Protein AF-A0AAW4IFS9-F1 (afdb_monomer_lite)

pLDDT: mean 84.71, std 15.22, range [35.88, 95.94]

Radius of gyration: 19.87 Å; chains: 1; bounding box: 56×38×49 Å

Sequence (156 aa):
MLKGLALTPPVIGRIAIGRVVEKNGRRLPEKDDEFTLTSQVQNKEGWVPHPVDAQLRKEPGAKLRSIPVRLLFDDPDLSLRANYTMFDRATGRPLCVGDGESCKRVTLSGMQSLPCPSPAVCPLAQDGNCKPYGRLHVRVEADGSTEAGTAGDELG

Secondary structure (DSSP, 8-state):
--TT----PPP-EEEESSEEEEETTEEEEE--SS-EEEEEEEETTEEEEPHHHHHH-SSTT-------EEES-SSHHHHEEEEEEEE-TTT--EEEEE-SSEEEEEETTEEEEEE---TTT-GGGGGG-EEEEEEE-EEEP-TT------S-----

Foldseek 3Di:
DPVPDQPQPDDFWDKDAWDWDQDPNDTDTDGHPAIFIFGPDADPVGTHGDPLRCLQAPDVPHGHDDWDWDAPDPDVCNFKPKWFFAADPVPRHTQWTHHCAWIFGQDPVGTDIDGRPDLVPDPSCPPNRTDIDMDGDIDTDGVVPPPDPDDDPDDD

Structure (mmCIF, N/CA/C/O backbone):
data_AF-A0AAW4IFS9-F1
#
_entry.id   AF-A0AAW4IFS9-F1
#
loop_
_atom_site.group_PDB
_atom_site.id
_atom_site.type_symbol
_atom_site.label_atom_id
_atom_site.label_alt_id
_atom_site.label_comp_id
_atom_site.label_asym_id
_atom_site.label_entity_id
_atom_site.label_seq_id
_atom_site.pdbx_PDB_ins_code
_atom_site.Cartn_x
_atom_site.Cartn_y
_atom_site.Cartn_z
_atom_site.occupancy
_atom_site.B_iso_or_equiv
_atom_site.auth_seq_id
_atom_site.auth_comp_id
_atom_site.auth_asym_id
_atom_site.auth_atom_id
_atom_site.pdbx_PDB_model_num
ATOM 1 N N . MET A 1 1 ? 11.983 -14.005 19.017 1.00 52.69 1 MET A N 1
ATOM 2 C CA . MET A 1 1 ? 11.928 -12.538 18.809 1.00 52.69 1 MET A CA 1
ATOM 3 C C . MET A 1 1 ? 11.460 -11.865 20.089 1.00 52.69 1 MET A C 1
ATOM 5 O O . MET A 1 1 ? 10.617 -12.433 20.774 1.00 52.69 1 MET A O 1
ATOM 9 N N . LEU A 1 2 ? 11.997 -10.688 20.428 1.00 53.44 2 LEU A N 1
ATOM 10 C CA . LEU A 1 2 ? 11.479 -9.897 21.549 1.00 53.44 2 LEU A CA 1
ATOM 11 C C . LEU A 1 2 ? 10.022 -9.513 21.268 1.00 53.44 2 LEU A C 1
ATOM 13 O O . LEU A 1 2 ? 9.699 -9.056 20.170 1.00 53.44 2 LEU A O 1
ATOM 17 N N . LYS A 1 3 ? 9.143 -9.703 22.254 1.00 49.78 3 LYS A N 1
ATOM 18 C CA . LYS A 1 3 ? 7.723 -9.360 22.133 1.00 49.78 3 LYS A CA 1
ATOM 19 C C . LYS A 1 3 ? 7.596 -7.865 21.828 1.00 49.78 3 LYS A C 1
ATOM 21 O O . LYS A 1 3 ? 7.987 -7.034 22.641 1.00 49.78 3 LYS A O 1
ATOM 26 N N . GLY A 1 4 ? 7.066 -7.539 20.651 1.00 58.72 4 GLY A N 1
ATOM 27 C CA . GLY A 1 4 ? 6.877 -6.157 20.200 1.00 58.72 4 GLY A CA 1
ATOM 28 C C . GLY A 1 4 ? 8.031 -5.548 19.394 1.00 58.72 4 GLY A C 1
ATOM 29 O O . GLY A 1 4 ? 7.909 -4.394 18.988 1.00 58.72 4 GLY A O 1
ATOM 30 N N . LEU A 1 5 ? 9.119 -6.279 19.109 1.00 63.56 5 LEU A N 1
ATOM 31 C CA . LEU A 1 5 ? 10.163 -5.787 18.204 1.00 63.56 5 LEU A CA 1
ATOM 32 C C . LEU A 1 5 ? 9.787 -6.073 16.743 1.00 63.56 5 LEU A C 1
ATOM 34 O O . LEU A 1 5 ? 9.911 -7.198 16.263 1.00 63.56 5 LEU A O 1
ATOM 38 N N . ALA A 1 6 ? 9.356 -5.036 16.027 1.00 61.72 6 ALA A N 1
ATOM 39 C CA . ALA A 1 6 ? 9.064 -5.104 14.601 1.00 61.72 6 ALA A CA 1
ATOM 40 C C . ALA A 1 6 ? 10.302 -4.710 13.775 1.00 61.72 6 ALA A C 1
ATOM 42 O O . ALA A 1 6 ? 10.545 -3.525 13.541 1.00 61.72 6 ALA A O 1
ATOM 43 N N . LEU A 1 7 ? 11.062 -5.697 13.289 1.00 69.81 7 LEU A N 1
ATOM 44 C CA . LEU A 1 7 ? 12.093 -5.477 12.267 1.00 69.81 7 LEU A CA 1
ATOM 45 C C . LEU A 1 7 ? 11.395 -5.048 10.975 1.00 69.81 7 LEU A C 1
ATOM 47 O O . LEU A 1 7 ? 10.749 -5.847 10.303 1.00 69.81 7 LEU A O 1
ATOM 51 N N . THR A 1 8 ? 11.440 -3.752 10.676 1.00 69.44 8 THR A N 1
ATOM 52 C CA . THR A 1 8 ? 10.894 -3.218 9.428 1.00 69.44 8 THR A CA 1
ATOM 53 C C . THR A 1 8 ? 12.079 -2.918 8.518 1.00 69.44 8 THR A C 1
ATOM 55 O O . THR A 1 8 ? 12.864 -2.029 8.852 1.00 69.44 8 THR A O 1
ATOM 58 N N . PRO A 1 9 ? 12.261 -3.674 7.424 1.00 78.81 9 PRO A N 1
ATOM 59 C CA . PRO A 1 9 ? 13.370 -3.450 6.509 1.00 78.81 9 PRO A CA 1
ATOM 60 C C . PRO A 1 9 ? 13.272 -2.036 5.917 1.00 78.81 9 PRO A C 1
ATOM 62 O O . PRO A 1 9 ? 12.158 -1.535 5.718 1.00 78.81 9 PRO A O 1
ATOM 65 N N . PRO A 1 10 ? 14.408 -1.374 5.637 1.00 85.44 10 PRO A N 1
ATOM 66 C CA . PRO A 1 10 ? 14.388 -0.069 5.000 1.00 85.44 10 PRO A CA 1
ATOM 67 C C . PRO A 1 10 ? 13.731 -0.192 3.623 1.00 85.44 10 PRO A C 1
ATOM 69 O O . PRO A 1 10 ? 14.177 -0.939 2.754 1.00 85.44 10 PRO A O 1
ATOM 72 N N . VAL A 1 11 ? 12.641 0.544 3.431 1.00 89.81 11 VAL A N 1
ATOM 73 C CA . VAL A 1 11 ? 11.969 0.643 2.136 1.00 89.81 11 VAL A CA 1
ATOM 74 C C . VAL A 1 11 ? 12.789 1.590 1.269 1.00 89.81 11 VAL A C 1
ATOM 76 O O . VAL A 1 11 ? 13.127 2.672 1.727 1.00 89.81 11 VAL A O 1
ATOM 79 N N . ILE A 1 12 ? 13.122 1.201 0.037 1.00 91.31 12 ILE A N 1
ATOM 80 C CA . ILE A 1 12 ? 13.878 2.044 -0.920 1.00 91.31 12 ILE A CA 1
ATOM 81 C C . ILE A 1 12 ? 13.023 2.511 -2.104 1.00 91.31 12 ILE A C 1
ATOM 83 O O . ILE A 1 12 ? 13.380 3.438 -2.829 1.00 91.31 12 ILE A O 1
ATOM 87 N N . GLY A 1 13 ? 11.844 1.914 -2.264 1.00 94.31 13 GLY A N 1
ATOM 88 C CA . GLY A 1 13 ? 10.918 2.222 -3.337 1.00 94.31 13 GLY A CA 1
ATOM 89 C C . GLY A 1 13 ? 9.543 1.612 -3.102 1.00 94.31 13 GLY A C 1
ATOM 90 O O . GLY A 1 13 ? 9.281 0.994 -2.071 1.00 94.31 13 GLY A O 1
ATOM 91 N N . ARG A 1 14 ? 8.638 1.822 -4.053 1.00 94.88 14 ARG A N 1
ATOM 92 C CA . ARG A 1 14 ? 7.247 1.372 -3.998 1.00 94.88 14 ARG A CA 1
ATOM 93 C C . ARG A 1 14 ? 6.839 0.823 -5.353 1.00 94.88 14 ARG A C 1
ATOM 95 O O . ARG A 1 14 ? 7.128 1.442 -6.375 1.00 94.88 14 ARG A O 1
ATOM 102 N N . ILE A 1 15 ? 6.121 -0.293 -5.333 1.00 95.62 15 ILE A N 1
ATOM 103 C CA . ILE A 1 15 ? 5.428 -0.840 -6.499 1.00 95.62 15 ILE A CA 1
ATOM 104 C C . ILE A 1 15 ? 4.044 -0.192 -6.546 1.00 95.62 15 ILE A C 1
ATOM 106 O O . ILE A 1 15 ? 3.290 -0.263 -5.575 1.00 95.62 15 ILE A O 1
ATOM 110 N N . ALA A 1 16 ? 3.723 0.460 -7.656 1.00 94.00 16 ALA A N 1
ATOM 111 C CA . ALA A 1 16 ? 2.434 1.092 -7.892 1.00 94.00 16 ALA A CA 1
ATOM 112 C C . ALA A 1 16 ? 1.726 0.449 -9.088 1.00 94.00 16 ALA A C 1
ATOM 114 O O . ALA A 1 16 ? 2.370 -0.026 -10.019 1.00 94.00 16 ALA A O 1
ATOM 115 N N . ILE A 1 17 ? 0.396 0.466 -9.046 1.00 93.38 17 ILE A N 1
ATOM 116 C CA . ILE A 1 17 ? -0.488 0.199 -10.180 1.00 93.38 17 ILE A CA 1
ATOM 117 C C . ILE A 1 17 ? -1.601 1.245 -10.124 1.00 93.38 17 ILE A C 1
ATOM 119 O O . ILE A 1 17 ? -2.465 1.217 -9.244 1.00 93.38 17 ILE A O 1
ATOM 123 N N . GLY A 1 18 ? -1.521 2.235 -11.005 1.00 91.56 18 GLY A N 1
ATOM 124 C CA . GLY A 1 18 ? -2.315 3.453 -10.917 1.00 91.56 18 GLY A CA 1
ATOM 125 C C . GLY A 1 18 ? -1.556 4.639 -10.329 1.00 91.56 18 GLY A C 1
ATOM 126 O O . GLY A 1 18 ? -0.525 4.518 -9.659 1.00 91.56 18 GLY A O 1
ATOM 127 N N . ARG A 1 19 ? -2.135 5.816 -10.546 1.00 89.12 19 ARG A N 1
ATOM 128 C CA . ARG A 1 19 ? -1.574 7.115 -10.170 1.00 89.12 19 ARG A CA 1
ATOM 129 C C . ARG A 1 19 ? -2.666 8.062 -9.694 1.00 89.12 19 ARG A C 1
ATOM 131 O O . ARG A 1 19 ? -3.855 7.787 -9.812 1.00 89.12 19 ARG A O 1
ATOM 138 N N . VAL A 1 20 ? -2.267 9.199 -9.135 1.00 87.00 20 VAL A N 1
ATOM 139 C CA . VAL A 1 20 ? -3.204 10.266 -8.761 1.00 87.00 20 VAL A CA 1
ATOM 140 C C . VAL A 1 20 ? -3.123 11.362 -9.810 1.00 87.00 20 VAL A C 1
ATOM 142 O O . VAL A 1 20 ? -2.046 11.905 -10.036 1.00 87.00 20 VAL A O 1
ATOM 145 N N . VAL A 1 21 ? -4.259 11.700 -10.411 1.00 88.69 21 VAL A N 1
ATOM 146 C CA . VAL A 1 21 ? -4.387 12.781 -11.393 1.00 88.69 21 VAL A CA 1
ATOM 147 C C . VAL A 1 21 ? -5.243 13.903 -10.830 1.00 88.69 21 VAL A C 1
ATOM 149 O O . VAL A 1 21 ? -6.167 13.661 -10.054 1.00 88.69 21 VAL A O 1
ATOM 152 N N . GLU A 1 22 ? -4.951 15.137 -11.217 1.00 88.31 22 GLU A N 1
ATOM 153 C CA . GLU A 1 22 ? -5.802 16.274 -10.889 1.00 88.31 22 GLU A CA 1
ATOM 154 C C . GLU A 1 22 ? -6.771 16.534 -12.045 1.00 88.31 22 GLU A C 1
ATOM 156 O O . GLU A 1 22 ? -6.359 16.801 -13.171 1.00 88.31 22 GLU A O 1
ATOM 161 N N . LYS A 1 23 ? -8.073 16.413 -11.779 1.00 88.25 23 LYS A N 1
ATOM 162 C CA . LYS A 1 23 ? -9.147 16.724 -12.730 1.00 88.25 23 LYS A CA 1
ATOM 163 C C . LYS A 1 23 ? -10.114 17.682 -12.043 1.00 88.25 23 LYS A C 1
ATOM 165 O O . LYS A 1 23 ? -10.625 17.373 -10.968 1.00 88.25 23 LYS A O 1
ATOM 170 N N . ASN A 1 24 ? -10.361 18.844 -12.648 1.00 87.38 24 ASN A N 1
ATOM 171 C CA . ASN A 1 24 ? -11.258 19.882 -12.117 1.00 87.38 24 ASN A CA 1
ATOM 172 C C . ASN A 1 24 ? -10.916 20.318 -10.674 1.00 87.38 24 ASN A C 1
ATOM 174 O O . ASN A 1 24 ? -11.803 20.416 -9.827 1.00 87.38 24 ASN A O 1
ATOM 178 N N . GLY A 1 25 ? -9.625 20.501 -10.365 1.00 86.88 25 GLY A N 1
ATOM 179 C CA . GLY A 1 25 ? -9.158 20.890 -9.024 1.00 86.88 25 GLY A CA 1
ATOM 180 C C . GLY A 1 25 ? -9.322 19.808 -7.947 1.00 86.88 25 GLY A C 1
ATOM 181 O O . GLY A 1 25 ? -9.206 20.092 -6.757 1.00 86.88 25 GLY A O 1
ATOM 182 N N . ARG A 1 26 ? -9.634 18.561 -8.334 1.00 84.62 26 ARG A N 1
ATOM 183 C CA . ARG A 1 26 ? -9.736 17.409 -7.427 1.00 84.62 26 ARG A CA 1
ATOM 184 C C . ARG A 1 26 ? -8.701 16.353 -7.787 1.00 84.62 26 ARG A C 1
ATOM 186 O O . ARG A 1 26 ? -8.556 15.983 -8.950 1.00 84.62 26 ARG A O 1
ATOM 193 N N . ARG A 1 27 ? -8.026 15.819 -6.768 1.00 82.81 27 ARG A N 1
ATOM 194 C CA . ARG A 1 27 ? -7.097 14.689 -6.898 1.00 82.81 27 ARG A CA 1
ATOM 195 C C . ARG A 1 27 ? -7.882 13.383 -6.913 1.00 82.81 27 ARG A C 1
ATOM 197 O O . ARG A 1 27 ? -8.501 13.024 -5.914 1.00 82.81 27 ARG A O 1
ATOM 204 N N . LEU A 1 28 ? -7.861 12.684 -8.040 1.00 87.50 28 LEU A N 1
ATOM 205 C CA . LEU A 1 28 ? -8.590 11.440 -8.255 1.00 87.50 28 LEU A CA 1
ATOM 206 C C . LEU A 1 28 ? -7.615 10.296 -8.554 1.00 87.50 28 LEU A C 1
ATOM 208 O O . LEU A 1 28 ? -6.629 10.509 -9.264 1.00 87.50 28 LEU A O 1
ATOM 212 N N . PRO A 1 29 ? -7.866 9.084 -8.032 1.00 89.2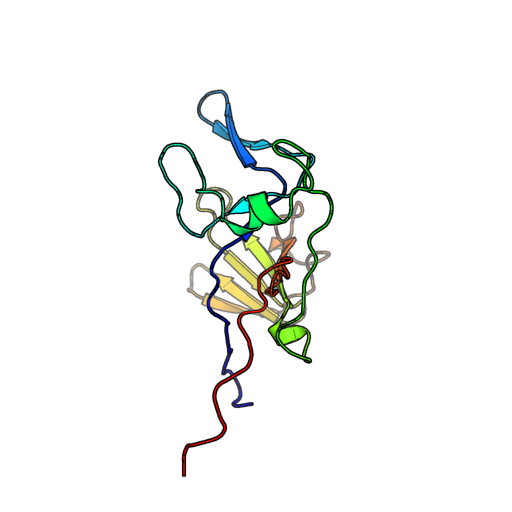5 29 PRO A N 1
ATOM 213 C CA . PRO A 1 29 ? -7.114 7.910 -8.441 1.00 89.25 29 PRO A CA 1
ATOM 214 C C . PRO A 1 29 ? -7.474 7.542 -9.885 1.00 89.25 29 PRO A C 1
ATOM 216 O O . PRO A 1 29 ? -8.648 7.460 -10.247 1.00 89.25 29 PRO A O 1
ATOM 219 N N . GLU A 1 30 ? -6.457 7.296 -10.698 1.00 92.44 30 GLU A N 1
ATOM 220 C CA . GLU A 1 30 ? -6.562 6.774 -12.055 1.00 92.44 30 GLU A CA 1
ATOM 221 C C . GLU A 1 30 ? -5.920 5.388 -12.090 1.00 92.44 30 GLU A C 1
ATOM 223 O O . GLU A 1 30 ? -4.860 5.165 -11.502 1.00 92.44 30 GLU A O 1
ATOM 228 N N . LYS A 1 31 ? -6.611 4.437 -12.722 1.00 91.69 31 LYS A N 1
ATOM 229 C CA . LYS A 1 31 ? -6.109 3.073 -12.875 1.00 91.69 31 LYS A CA 1
ATOM 230 C C . LYS A 1 31 ? -5.127 3.054 -14.036 1.00 91.69 31 LYS A C 1
ATOM 232 O O . LYS A 1 31 ? -5.504 3.447 -15.136 1.00 91.69 31 LYS A O 1
ATOM 237 N N . ASP A 1 32 ? -3.941 2.521 -13.788 1.00 92.69 32 ASP A N 1
ATOM 238 C CA . ASP A 1 32 ? -2.989 2.196 -14.841 1.00 92.69 32 ASP A CA 1
ATOM 239 C C . ASP A 1 32 ? -3.060 0.694 -15.108 1.00 92.69 32 ASP A C 1
ATOM 241 O O . ASP A 1 32 ? -3.405 -0.099 -14.226 1.00 92.69 32 ASP A O 1
ATOM 245 N N . ASP A 1 33 ? -2.751 0.297 -16.336 1.00 93.94 33 ASP A N 1
ATOM 246 C CA . ASP A 1 33 ? -2.712 -1.104 -16.732 1.00 93.94 33 ASP A CA 1
ATOM 247 C C . ASP A 1 33 ? -1.286 -1.666 -16.707 1.00 93.94 33 ASP A C 1
ATOM 249 O O . ASP A 1 33 ? -0.991 -2.613 -17.419 1.00 93.94 33 ASP A O 1
ATOM 253 N N . GLU A 1 34 ? -0.387 -1.115 -15.903 1.00 95.06 34 GLU A N 1
ATOM 254 C CA . GLU A 1 34 ? 0.971 -1.624 -15.724 1.00 95.06 34 GLU A CA 1
ATOM 255 C C . GLU A 1 34 ? 1.470 -1.373 -14.304 1.00 95.06 34 GLU A C 1
ATOM 257 O O . GLU A 1 34 ? 0.912 -0.554 -13.568 1.00 95.06 34 GLU A O 1
ATOM 262 N N . PHE A 1 35 ? 2.529 -2.084 -13.925 1.00 95.94 35 PHE A N 1
ATOM 263 C CA . PHE A 1 35 ? 3.267 -1.760 -12.719 1.00 95.94 35 PHE A CA 1
ATOM 264 C C . PHE A 1 35 ? 4.291 -0.657 -12.977 1.00 95.94 35 PHE A C 1
ATOM 266 O O . PHE A 1 35 ? 4.895 -0.589 -14.045 1.00 95.94 35 PHE A O 1
ATOM 273 N N . THR A 1 36 ? 4.543 0.139 -11.943 1.00 95.38 36 THR A N 1
ATOM 274 C CA . THR A 1 36 ? 5.621 1.127 -11.929 1.00 95.38 36 THR A CA 1
ATOM 275 C C . THR A 1 36 ? 6.351 1.058 -10.598 1.00 95.38 36 THR A C 1
ATOM 277 O O . THR A 1 36 ? 5.738 1.184 -9.534 1.00 95.38 36 THR A O 1
ATOM 280 N N . LEU A 1 37 ? 7.668 0.881 -10.637 1.00 95.69 37 LEU A N 1
ATOM 281 C CA . LEU A 1 37 ? 8.535 0.994 -9.475 1.00 95.69 37 LEU A CA 1
ATOM 282 C C . LEU A 1 37 ? 8.990 2.444 -9.340 1.00 95.69 37 LEU A C 1
ATOM 284 O O . LEU A 1 37 ? 9.589 3.041 -10.234 1.00 95.69 37 LEU A O 1
ATOM 288 N N . THR A 1 38 ? 8.724 3.020 -8.179 1.00 95.56 38 THR A N 1
ATOM 289 C CA . THR A 1 38 ? 9.090 4.399 -7.854 1.00 95.56 38 THR A CA 1
ATOM 290 C C . THR A 1 38 ? 10.015 4.418 -6.656 1.00 95.56 38 THR A C 1
ATOM 292 O O . THR A 1 38 ? 9.940 3.546 -5.793 1.00 95.56 38 THR A O 1
ATOM 295 N N . SER A 1 39 ? 10.887 5.413 -6.577 1.00 94.06 39 SER A N 1
ATOM 296 C CA . SER A 1 39 ? 11.598 5.718 -5.340 1.00 94.06 39 SER A CA 1
ATOM 297 C C . SER A 1 39 ? 10.624 6.232 -4.264 1.00 94.06 39 SER A C 1
ATOM 299 O O . SER A 1 39 ? 9.413 6.375 -4.476 1.00 94.06 39 SER A O 1
ATOM 301 N N . GLN A 1 40 ? 11.155 6.543 -3.085 1.00 91.81 40 GLN A N 1
ATOM 302 C CA . GLN A 1 40 ? 10.401 7.245 -2.041 1.00 91.81 40 GLN A CA 1
ATOM 303 C C . GLN A 1 40 ? 10.349 8.768 -2.239 1.00 91.81 40 GLN A C 1
ATOM 305 O O . GLN A 1 40 ? 9.766 9.466 -1.411 1.00 91.81 40 GLN A O 1
ATOM 310 N N . VAL A 1 41 ? 10.940 9.294 -3.314 1.00 92.50 41 VAL A N 1
ATOM 311 C CA . VAL A 1 41 ? 10.990 10.731 -3.584 1.00 92.50 41 VAL A CA 1
ATOM 312 C C . VAL A 1 41 ? 9.831 11.129 -4.494 1.00 92.50 41 VAL A C 1
ATOM 314 O O . VAL A 1 41 ? 9.620 10.539 -5.558 1.00 92.50 41 VAL A O 1
ATOM 317 N N . GLN A 1 42 ? 9.084 12.152 -4.075 1.00 90.81 42 GLN A N 1
ATOM 318 C CA . GLN A 1 42 ? 8.032 12.771 -4.872 1.00 90.81 42 GLN A CA 1
ATOM 319 C C . GLN A 1 42 ? 8.397 14.225 -5.181 1.00 90.81 42 GLN A C 1
ATOM 321 O O . GLN A 1 42 ? 8.518 15.050 -4.277 1.00 90.81 42 GLN A O 1
ATOM 326 N N . ASN A 1 43 ? 8.529 14.532 -6.468 1.00 90.50 43 ASN A N 1
ATOM 327 C CA . ASN A 1 43 ? 8.755 15.874 -6.993 1.00 90.50 43 ASN A CA 1
ATOM 328 C C . ASN A 1 43 ? 7.420 16.514 -7.417 1.00 90.50 43 ASN A C 1
ATOM 330 O O . ASN A 1 43 ? 6.366 15.874 -7.386 1.00 90.50 43 ASN A O 1
ATOM 334 N N . LYS A 1 44 ? 7.461 17.777 -7.867 1.00 86.00 44 LYS A N 1
ATOM 335 C CA . LYS A 1 44 ? 6.280 18.488 -8.401 1.00 86.00 44 LYS A CA 1
ATOM 336 C C . LYS A 1 44 ? 5.624 17.752 -9.576 1.00 86.00 44 LYS A C 1
ATOM 338 O O . LYS A 1 44 ? 4.407 17.770 -9.700 1.00 86.00 44 LYS A O 1
ATOM 343 N N . GLU A 1 45 ? 6.433 17.094 -10.399 1.00 83.75 45 GLU A N 1
ATOM 344 C CA . GLU A 1 45 ? 6.001 16.334 -11.580 1.00 83.75 45 GLU A CA 1
ATOM 345 C C . GLU A 1 45 ? 5.458 14.938 -11.237 1.00 83.75 45 GLU A C 1
ATOM 347 O O . GLU A 1 45 ? 4.817 14.301 -12.069 1.00 83.75 45 GLU A O 1
ATOM 352 N N . GLY A 1 46 ? 5.679 14.457 -10.008 1.00 86.88 46 GLY A N 1
ATOM 353 C CA . GLY A 1 46 ? 5.231 13.143 -9.563 1.00 86.88 46 GLY A CA 1
ATOM 354 C C . GLY A 1 46 ? 6.312 12.342 -8.846 1.00 86.88 46 GLY A C 1
ATOM 355 O O . GLY A 1 46 ? 7.308 12.873 -8.358 1.00 86.88 46 GLY A O 1
ATOM 356 N N . TRP A 1 47 ? 6.077 11.039 -8.732 1.00 91.19 47 TRP A N 1
ATOM 357 C CA . TRP A 1 47 ? 7.016 10.118 -8.103 1.00 91.19 47 TRP A CA 1
ATOM 358 C C . TRP A 1 47 ? 8.208 9.852 -9.015 1.00 91.19 47 TRP A C 1
ATOM 360 O O . TRP A 1 47 ? 8.024 9.536 -10.187 1.00 91.19 47 TRP A O 1
ATOM 370 N N . VAL A 1 48 ? 9.419 9.946 -8.468 1.00 93.81 48 VAL A N 1
ATOM 371 C CA . VAL A 1 48 ? 10.643 9.688 -9.233 1.00 93.81 48 VAL A CA 1
ATOM 372 C C . VAL A 1 48 ? 10.751 8.181 -9.512 1.00 93.81 48 VAL A C 1
ATOM 374 O O . VAL A 1 48 ? 10.704 7.407 -8.545 1.00 93.81 48 VAL A O 1
ATOM 377 N N . PRO A 1 49 ? 10.894 7.741 -10.778 1.00 93.88 49 PRO A N 1
ATOM 378 C CA . PRO A 1 49 ? 11.056 6.329 -11.124 1.00 93.88 49 PRO A CA 1
ATOM 379 C C . PRO A 1 49 ? 12.261 5.698 -10.422 1.00 93.88 49 PRO A C 1
ATOM 381 O O . PRO A 1 49 ? 13.307 6.328 -10.269 1.00 93.88 49 PRO A O 1
ATOM 384 N N . HIS A 1 50 ? 12.120 4.450 -9.981 1.00 95.38 50 HIS A N 1
ATOM 385 C CA . HIS A 1 50 ? 13.243 3.692 -9.435 1.00 95.38 50 HIS A CA 1
ATOM 386 C C . HIS A 1 50 ? 14.093 3.132 -10.593 1.00 95.38 50 HIS A C 1
ATOM 388 O O . HIS A 1 50 ? 13.504 2.636 -11.551 1.00 95.38 50 HIS A O 1
ATOM 394 N N . PRO A 1 51 ? 15.441 3.115 -10.530 1.00 93.31 51 PRO A N 1
ATOM 395 C CA . PRO A 1 51 ? 16.282 2.603 -11.625 1.00 93.31 51 PRO A CA 1
ATOM 396 C C . PRO A 1 51 ? 15.941 1.170 -12.070 1.00 93.31 51 PRO A C 1
ATOM 398 O O . PRO A 1 51 ? 15.963 0.855 -13.257 1.00 93.31 51 PRO A O 1
ATOM 401 N N . VAL A 1 52 ? 15.553 0.321 -11.112 1.00 93.81 52 VAL A N 1
ATOM 402 C CA . VAL A 1 52 ? 15.107 -1.065 -11.362 1.00 93.81 52 VAL A CA 1
ATOM 403 C C . VAL A 1 52 ? 13.842 -1.141 -12.229 1.00 93.81 52 VAL A C 1
ATOM 405 O O . VAL A 1 52 ? 13.657 -2.132 -12.923 1.00 93.81 52 VAL A O 1
ATOM 408 N N . ASP A 1 53 ? 12.991 -0.107 -12.259 1.00 94.44 53 ASP A N 1
ATOM 409 C CA . ASP A 1 53 ? 11.812 -0.087 -13.140 1.00 94.44 53 ASP A CA 1
ATOM 410 C C . ASP A 1 53 ? 12.212 -0.273 -14.608 1.00 94.44 53 ASP A C 1
ATOM 412 O O . ASP A 1 53 ? 11.680 -1.138 -15.298 1.00 94.44 53 ASP A O 1
ATOM 416 N N . ALA A 1 54 ? 13.209 0.494 -15.058 1.00 92.50 54 ALA A N 1
ATOM 417 C CA . ALA A 1 54 ? 13.712 0.426 -16.423 1.00 92.50 54 ALA A CA 1
ATOM 418 C C . ALA A 1 54 ? 14.423 -0.905 -16.712 1.00 92.50 54 ALA A C 1
ATOM 420 O O . ALA A 1 54 ? 14.307 -1.415 -17.819 1.00 92.50 54 ALA A O 1
ATOM 421 N N . GLN A 1 55 ? 15.111 -1.482 -15.721 1.00 92.44 55 GLN A N 1
ATOM 422 C CA . GLN A 1 55 ? 15.791 -2.779 -15.856 1.00 92.44 55 GLN A CA 1
ATOM 423 C C . GLN A 1 55 ? 14.806 -3.940 -16.032 1.00 92.44 55 GLN A C 1
ATOM 425 O O . GLN A 1 55 ? 15.084 -4.878 -16.770 1.00 92.44 55 GLN A O 1
ATOM 430 N N . LEU A 1 56 ? 13.648 -3.882 -15.370 1.00 93.19 56 LEU A N 1
ATOM 431 C CA . LEU A 1 56 ? 12.623 -4.923 -15.473 1.00 93.19 56 LEU A CA 1
ATOM 432 C C . LEU A 1 56 ? 11.805 -4.847 -16.767 1.00 93.19 56 LEU A C 1
ATOM 434 O O . LEU A 1 56 ? 11.110 -5.803 -17.128 1.00 93.19 56 LEU A O 1
ATOM 438 N N . ARG A 1 57 ? 11.841 -3.714 -17.470 1.00 93.25 57 ARG A N 1
ATOM 439 C CA . ARG A 1 57 ? 11.158 -3.562 -18.755 1.00 93.25 57 ARG A CA 1
ATOM 440 C C . ARG A 1 57 ? 12.000 -4.217 -19.845 1.00 93.25 57 ARG A C 1
ATOM 442 O O . ARG A 1 57 ? 13.140 -3.837 -20.071 1.00 93.25 57 ARG A O 1
ATOM 449 N N . LYS A 1 58 ? 11.403 -5.179 -20.558 1.00 83.88 58 LYS A N 1
ATOM 450 C CA . LYS A 1 58 ? 12.059 -5.904 -21.664 1.00 83.88 58 LYS A CA 1
ATOM 451 C C . LYS A 1 58 ? 12.572 -4.969 -22.763 1.00 83.88 58 LYS A C 1
ATOM 453 O O . LYS A 1 58 ? 13.619 -5.220 -23.344 1.00 83.88 58 LYS A O 1
ATOM 458 N N . GLU A 1 59 ? 11.812 -3.914 -23.042 1.00 88.69 59 GLU A N 1
ATOM 459 C CA . GLU A 1 59 ? 12.119 -2.896 -24.043 1.00 88.69 59 GLU A CA 1
ATOM 460 C C . GLU A 1 59 ? 11.727 -1.514 -23.495 1.00 88.69 59 GLU A C 1
ATOM 462 O O . GLU A 1 59 ? 10.779 -1.415 -22.701 1.00 88.69 59 GLU A O 1
ATOM 467 N N . PRO A 1 60 ? 12.402 -0.427 -23.910 1.00 85.62 60 PRO A N 1
ATOM 468 C CA . PRO A 1 60 ? 12.007 0.927 -23.537 1.00 85.62 60 PRO A CA 1
ATOM 469 C C . PRO A 1 60 ? 10.545 1.208 -23.911 1.00 85.62 60 PRO A C 1
ATOM 471 O O . PRO A 1 60 ? 10.149 1.082 -25.066 1.00 85.62 60 PRO A O 1
ATOM 474 N N . GLY A 1 61 ? 9.730 1.584 -22.924 1.00 82.88 61 GLY A N 1
ATOM 475 C CA . GLY A 1 61 ? 8.298 1.846 -23.114 1.00 82.88 61 GLY A CA 1
ATOM 476 C C . GLY A 1 61 ? 7.398 0.603 -23.103 1.00 82.88 61 GLY A C 1
ATOM 477 O O . GLY A 1 61 ? 6.176 0.747 -23.158 1.00 82.88 61 GLY A O 1
ATOM 478 N N . ALA A 1 62 ? 7.950 -0.608 -22.978 1.00 92.44 62 ALA A N 1
ATOM 479 C CA . ALA A 1 62 ? 7.143 -1.805 -22.764 1.00 92.44 62 ALA A CA 1
ATOM 480 C C . ALA A 1 62 ? 6.486 -1.782 -21.378 1.00 92.44 62 ALA A C 1
ATOM 482 O O . ALA A 1 62 ? 7.095 -1.366 -20.390 1.00 92.44 62 ALA A O 1
ATOM 483 N N . LYS A 1 63 ? 5.247 -2.281 -21.301 1.00 94.81 63 LYS A N 1
ATOM 484 C CA . LYS A 1 63 ? 4.482 -2.343 -20.050 1.00 94.81 63 LYS A CA 1
ATOM 485 C C . LYS A 1 63 ? 5.055 -3.388 -19.102 1.00 94.81 63 LYS A C 1
ATOM 487 O O . LYS A 1 63 ? 5.210 -4.551 -19.484 1.00 94.81 63 LYS A O 1
ATOM 492 N N . LEU A 1 64 ? 5.290 -3.007 -17.850 1.00 95.19 64 LEU A N 1
ATOM 493 C CA . LEU A 1 64 ? 5.741 -3.941 -16.823 1.00 95.19 64 LEU A CA 1
ATOM 494 C C . LEU A 1 64 ? 4.545 -4.737 -16.276 1.00 95.19 64 LEU A C 1
ATOM 496 O O . LEU A 1 64 ? 3.644 -4.185 -15.644 1.00 95.19 64 LEU A O 1
ATOM 500 N N . ARG A 1 65 ? 4.513 -6.045 -16.556 1.00 94.25 65 ARG A N 1
ATOM 501 C CA . ARG A 1 65 ? 3.386 -6.945 -16.223 1.00 94.25 65 ARG A CA 1
ATOM 502 C C . ARG A 1 65 ? 3.669 -7.918 -15.083 1.00 94.25 65 ARG A C 1
ATOM 504 O O . ARG A 1 65 ? 2.727 -8.430 -14.492 1.00 94.25 65 ARG A O 1
ATOM 511 N N . SER A 1 66 ? 4.940 -8.152 -14.783 1.00 93.56 66 SER A N 1
ATOM 512 C CA . SER A 1 66 ? 5.385 -9.083 -13.751 1.00 93.56 66 SER A CA 1
ATOM 513 C C . SER A 1 66 ? 6.619 -8.509 -13.076 1.00 93.56 66 SER A C 1
ATOM 515 O O . SER A 1 66 ? 7.488 -7.970 -13.756 1.00 93.56 66 SER A O 1
ATOM 517 N N . ILE A 1 67 ? 6.695 -8.635 -11.753 1.00 95.31 67 ILE A N 1
ATOM 518 C CA . ILE A 1 67 ? 7.854 -8.221 -10.961 1.00 95.31 67 ILE A CA 1
ATOM 519 C C . ILE A 1 67 ? 8.354 -9.469 -10.235 1.00 95.31 67 ILE A C 1
ATOM 521 O O . ILE A 1 67 ? 7.610 -10.007 -9.410 1.00 95.31 67 ILE A O 1
ATOM 525 N N . PRO A 1 68 ? 9.562 -9.9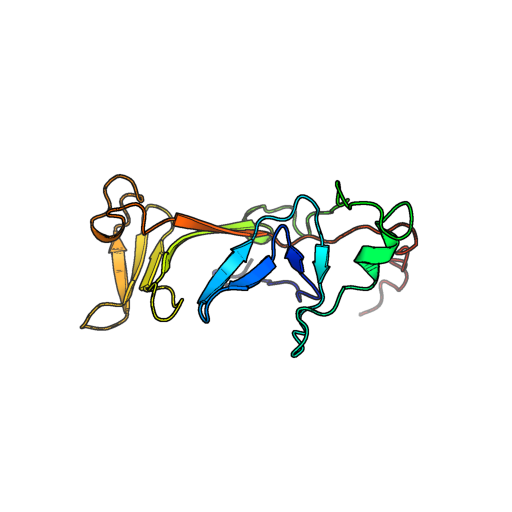63 -10.534 1.00 95.19 68 PRO A N 1
ATOM 526 C CA . PRO A 1 68 ? 10.156 -11.043 -9.761 1.00 95.19 68 PRO A CA 1
ATOM 527 C C . PRO A 1 68 ? 10.512 -10.520 -8.364 1.00 95.19 68 PRO A C 1
ATOM 529 O O . PRO A 1 68 ? 11.136 -9.466 -8.202 1.00 95.19 68 PRO A O 1
ATOM 532 N N . VAL A 1 69 ? 10.049 -11.231 -7.338 1.00 94.31 69 VAL A N 1
ATOM 533 C CA . VAL A 1 69 ? 10.191 -10.820 -5.940 1.00 94.31 69 VAL A CA 1
ATOM 534 C C . VAL A 1 69 ? 10.630 -11.979 -5.058 1.00 94.31 69 VAL A C 1
ATOM 536 O O . VAL A 1 69 ? 10.249 -13.125 -5.284 1.00 94.31 69 VAL A O 1
ATOM 539 N N . ARG A 1 70 ? 11.361 -11.652 -3.993 1.00 93.00 70 ARG A N 1
ATOM 540 C CA . ARG A 1 70 ? 11.715 -12.555 -2.898 1.00 93.00 70 ARG A CA 1
ATOM 541 C C . ARG A 1 70 ? 11.177 -12.013 -1.577 1.00 93.00 70 ARG A C 1
ATOM 543 O O . ARG A 1 70 ? 11.281 -10.812 -1.302 1.00 93.00 70 ARG A O 1
ATOM 550 N N . LEU A 1 71 ? 10.614 -12.897 -0.756 1.00 91.06 71 LEU A N 1
ATOM 551 C CA . LEU A 1 71 ? 10.221 -12.567 0.614 1.00 91.06 71 LEU A CA 1
ATOM 552 C C . LEU A 1 71 ? 11.465 -12.415 1.493 1.00 91.06 71 LEU A C 1
ATOM 554 O O . LEU A 1 71 ? 12.467 -13.097 1.297 1.00 91.06 71 LEU A O 1
ATOM 558 N N . LEU A 1 72 ? 11.411 -11.475 2.433 1.00 87.69 72 LEU A N 1
ATOM 559 C CA . LEU A 1 72 ? 12.558 -11.122 3.276 1.00 87.69 72 LEU A CA 1
ATOM 560 C C . LEU A 1 72 ? 12.679 -12.014 4.514 1.00 87.69 72 LEU A C 1
ATOM 562 O O . LEU A 1 72 ? 13.763 -12.136 5.076 1.00 87.69 72 LEU A O 1
ATOM 566 N N . PHE A 1 73 ? 11.564 -12.603 4.938 1.00 88.06 73 PHE A N 1
ATOM 567 C CA . PHE A 1 73 ? 11.454 -13.412 6.141 1.00 88.06 73 PHE A CA 1
ATOM 568 C C . PHE A 1 73 ? 10.609 -14.648 5.843 1.00 88.06 73 PHE A C 1
ATOM 570 O O . PHE A 1 73 ? 9.659 -14.562 5.061 1.00 88.06 73 PHE A O 1
ATOM 577 N N . ASP A 1 74 ? 10.913 -15.752 6.522 1.00 88.25 74 ASP A N 1
ATOM 578 C CA . ASP A 1 74 ? 10.121 -16.987 6.449 1.00 88.25 74 ASP A CA 1
ATOM 579 C C . ASP A 1 74 ? 8.761 -16.854 7.158 1.00 88.25 74 ASP A C 1
ATOM 581 O O . ASP A 1 74 ? 7.834 -17.613 6.886 1.00 88.25 74 ASP A O 1
ATOM 585 N N . ASP A 1 75 ? 8.627 -15.867 8.050 1.00 86.50 75 ASP A N 1
ATOM 586 C CA . ASP A 1 75 ? 7.371 -15.539 8.720 1.00 86.50 75 A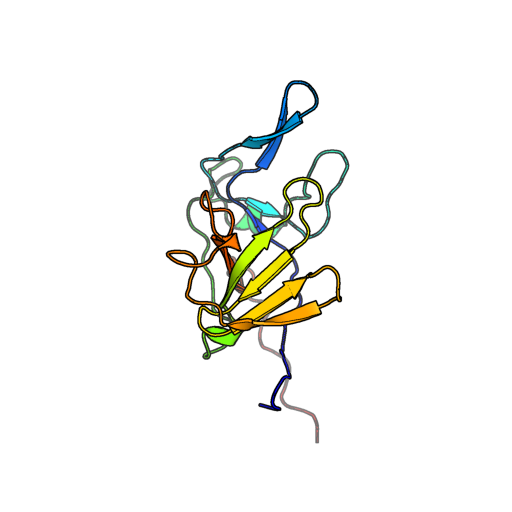SP A CA 1
ATOM 587 C C . ASP A 1 75 ? 6.548 -14.538 7.873 1.00 86.50 75 ASP A C 1
ATOM 589 O O . ASP A 1 75 ? 7.014 -13.413 7.610 1.00 86.50 75 ASP A O 1
ATOM 593 N N . PRO A 1 76 ? 5.325 -14.902 7.437 1.00 84.94 76 PRO A N 1
ATOM 594 C CA . PRO A 1 76 ? 4.480 -14.032 6.630 1.00 84.94 76 PRO A CA 1
ATOM 595 C C . PRO A 1 76 ? 4.074 -12.747 7.357 1.00 84.94 76 PRO A C 1
ATOM 597 O O . PRO A 1 76 ? 3.951 -11.725 6.685 1.00 84.94 76 PRO A O 1
ATOM 600 N N . ASP A 1 77 ? 3.951 -12.737 8.687 1.00 83.38 77 ASP A N 1
ATOM 601 C CA . ASP A 1 77 ? 3.540 -11.548 9.450 1.00 83.38 77 ASP A CA 1
ATOM 602 C C . ASP A 1 77 ? 4.632 -10.463 9.460 1.00 83.38 77 ASP A C 1
ATOM 604 O O . ASP A 1 77 ? 4.369 -9.264 9.634 1.00 83.38 77 ASP A O 1
ATOM 608 N N . LEU A 1 78 ? 5.887 -10.860 9.227 1.00 84.50 78 LEU A N 1
ATOM 609 C CA . LEU A 1 78 ? 7.009 -9.935 9.073 1.00 84.50 78 LEU A CA 1
ATOM 610 C C . LEU A 1 78 ? 7.068 -9.329 7.666 1.00 84.50 78 LEU A C 1
ATOM 612 O O . LEU A 1 78 ? 7.471 -8.171 7.516 1.00 84.50 78 LEU A O 1
ATOM 616 N N . SER A 1 79 ? 6.634 -10.081 6.650 1.00 87.94 79 SER A N 1
ATOM 617 C CA . SER A 1 79 ? 6.641 -9.650 5.247 1.00 87.94 79 SER A CA 1
ATOM 618 C C . SER A 1 79 ? 5.364 -8.893 4.857 1.00 87.94 79 SER A C 1
ATOM 620 O O . SER A 1 79 ? 5.441 -7.874 4.168 1.00 87.94 79 SER A O 1
ATOM 622 N N . LEU A 1 80 ? 4.197 -9.335 5.331 1.00 90.31 80 LEU A N 1
ATOM 623 C CA . LEU A 1 80 ? 2.877 -8.773 5.058 1.00 90.31 80 LEU A CA 1
ATOM 624 C C . LEU A 1 80 ? 2.184 -8.384 6.366 1.00 90.31 80 LEU A C 1
ATOM 626 O O . LEU A 1 80 ? 1.716 -9.228 7.117 1.00 90.31 80 LEU A O 1
ATOM 630 N N . ARG A 1 81 ? 2.021 -7.080 6.594 1.00 88.56 81 ARG A N 1
ATOM 631 C CA . ARG A 1 81 ? 1.213 -6.575 7.713 1.00 88.56 81 ARG A CA 1
ATOM 632 C C . ARG A 1 81 ? -0.125 -6.092 7.192 1.00 88.56 81 ARG A C 1
ATOM 634 O O . ARG A 1 81 ? -0.164 -5.083 6.485 1.00 88.56 81 ARG A O 1
ATOM 641 N N . ALA A 1 82 ? -1.204 -6.778 7.552 1.00 91.81 82 ALA A N 1
ATOM 642 C CA . ALA A 1 82 ? -2.562 -6.428 7.156 1.00 91.81 82 ALA A CA 1
ATOM 643 C C . ALA A 1 82 ? -3.447 -6.173 8.378 1.00 91.81 82 ALA A C 1
ATOM 645 O O . ALA A 1 82 ? -3.381 -6.896 9.362 1.00 91.81 82 ALA A O 1
ATOM 646 N N . ASN A 1 83 ? -4.262 -5.122 8.313 1.00 93.00 83 ASN A N 1
ATOM 647 C CA . ASN A 1 83 ? -5.228 -4.768 9.350 1.00 93.00 83 ASN A CA 1
ATOM 648 C C . ASN A 1 83 ? -6.500 -4.224 8.701 1.00 93.00 83 ASN A C 1
ATOM 650 O O . ASN A 1 83 ? -6.452 -3.615 7.629 1.00 93.00 83 ASN A O 1
ATOM 654 N N . TYR A 1 84 ? -7.630 -4.338 9.383 1.00 93.69 84 TYR A N 1
ATOM 655 C CA . TYR A 1 84 ? -8.810 -3.545 9.070 1.00 93.69 84 TYR A CA 1
ATOM 656 C C . TYR A 1 84 ? -8.578 -2.103 9.508 1.00 93.69 84 TYR A C 1
ATOM 658 O O . TYR A 1 84 ? -8.383 -1.825 10.689 1.00 93.69 84 TYR A O 1
ATOM 666 N N . THR A 1 85 ? -8.579 -1.175 8.555 1.00 94.50 85 THR A N 1
ATOM 667 C CA . THR A 1 85 ? -8.341 0.244 8.822 1.00 94.50 85 THR A CA 1
ATOM 668 C C . THR A 1 85 ? -9.499 1.089 8.315 1.00 94.50 85 THR A C 1
ATOM 670 O O . THR A 1 85 ? -9.922 0.969 7.165 1.00 94.50 85 THR A O 1
ATOM 673 N N . MET A 1 86 ? -9.997 1.971 9.178 1.00 93.69 86 MET A N 1
ATOM 674 C CA . MET A 1 86 ? -10.952 3.015 8.825 1.00 93.69 86 MET A CA 1
ATOM 675 C C . MET A 1 86 ? -10.219 4.355 8.801 1.00 93.69 86 MET A C 1
ATOM 677 O O . MET A 1 86 ? -9.628 4.765 9.802 1.00 93.69 86 MET A O 1
ATOM 681 N N . PHE A 1 87 ? -10.225 5.005 7.639 1.00 91.56 87 PHE A N 1
ATOM 682 C CA . PHE A 1 87 ? -9.580 6.297 7.424 1.00 91.56 87 PHE A CA 1
ATOM 683 C C . PHE A 1 87 ? -10.614 7.419 7.451 1.00 91.56 87 PHE A C 1
ATOM 685 O O . PHE A 1 87 ? -11.699 7.299 6.881 1.00 91.56 87 PHE A O 1
ATOM 692 N N . ASP A 1 88 ? -10.240 8.540 8.052 1.00 88.81 88 ASP A N 1
ATOM 693 C CA . ASP A 1 88 ? -10.924 9.807 7.842 1.00 88.81 88 ASP A CA 1
ATOM 694 C C . ASP A 1 88 ? -10.737 10.237 6.378 1.00 88.81 88 ASP A C 1
ATOM 696 O O . ASP A 1 88 ? -9.612 10.365 5.893 1.00 88.81 88 ASP A O 1
ATOM 700 N N . ARG A 1 89 ? -11.838 10.465 5.658 1.00 83.69 89 ARG A N 1
ATOM 701 C CA . ARG A 1 89 ? -11.804 10.844 4.238 1.00 83.69 89 ARG A CA 1
ATOM 702 C C . ARG A 1 89 ? -11.287 12.264 4.003 1.00 83.69 89 ARG A C 1
ATOM 704 O O . ARG A 1 89 ? -10.784 12.532 2.917 1.00 83.69 89 ARG A O 1
ATOM 711 N N . ALA A 1 90 ? -11.418 13.160 4.979 1.00 84.94 90 ALA A N 1
ATOM 712 C CA . ALA A 1 90 ? -10.949 14.536 4.868 1.00 84.94 90 ALA A CA 1
ATOM 713 C C . ALA A 1 90 ? -9.440 14.632 5.121 1.00 84.94 90 ALA A C 1
ATOM 715 O O . ALA A 1 90 ? -8.735 15.336 4.402 1.00 84.94 90 ALA A O 1
ATOM 716 N N . THR A 1 91 ? -8.937 13.909 6.126 1.00 86.12 91 THR A N 1
ATOM 717 C CA . THR A 1 91 ? -7.531 14.019 6.556 1.00 86.12 91 THR A CA 1
ATOM 718 C C . THR A 1 91 ? -6.637 12.877 6.075 1.00 86.12 91 THR A C 1
ATOM 720 O O . THR A 1 91 ? -5.413 12.996 6.126 1.00 86.12 91 THR A O 1
ATOM 723 N N . GLY A 1 92 ? -7.215 11.755 5.638 1.00 85.38 92 GLY A N 1
ATOM 724 C CA . GLY A 1 92 ? -6.490 10.532 5.285 1.00 85.38 92 GLY A CA 1
ATOM 725 C C . GLY A 1 92 ? -5.876 9.801 6.484 1.00 85.38 92 GLY A C 1
ATOM 726 O O . GLY A 1 92 ? -5.119 8.849 6.295 1.00 85.38 92 GLY A O 1
ATOM 727 N N . ARG A 1 93 ? -6.158 10.233 7.720 1.00 89.56 93 ARG A N 1
ATOM 728 C CA . ARG A 1 93 ? -5.593 9.635 8.937 1.00 89.56 93 ARG A CA 1
ATOM 729 C C . ARG A 1 93 ? -6.398 8.405 9.370 1.00 89.56 93 ARG A C 1
ATOM 731 O O . ARG A 1 93 ? -7.623 8.410 9.240 1.00 89.56 93 ARG A O 1
ATOM 738 N N . PRO A 1 94 ? -5.749 7.358 9.908 1.00 92.25 94 PRO A N 1
ATOM 739 C CA . PRO A 1 94 ? -6.466 6.213 10.453 1.00 92.25 94 PRO A CA 1
ATOM 740 C C . PRO A 1 94 ? -7.200 6.615 11.741 1.00 92.25 94 PRO A C 1
ATOM 742 O O . PRO A 1 94 ? -6.581 7.058 12.706 1.00 92.25 94 PRO A O 1
ATOM 745 N N . LEU A 1 95 ? -8.521 6.444 11.759 1.00 93.50 95 LEU A N 1
ATOM 746 C CA . LEU A 1 95 ? -9.369 6.631 12.942 1.00 93.50 95 LEU A CA 1
ATOM 747 C C . LEU A 1 95 ? -9.506 5.340 13.749 1.00 93.50 95 LEU A C 1
ATOM 749 O O . LEU A 1 95 ? -9.698 5.378 14.964 1.00 93.50 95 LEU A O 1
ATOM 753 N N . CYS A 1 96 ? -9.419 4.190 13.084 1.00 94.44 96 CYS A N 1
ATOM 754 C CA . CYS A 1 96 ? -9.471 2.887 13.726 1.00 94.44 96 CYS A CA 1
ATOM 755 C C . CYS A 1 96 ? -8.593 1.889 12.970 1.00 94.44 96 CYS A C 1
ATOM 757 O O . CYS A 1 96 ? -8.648 1.844 11.742 1.00 94.44 96 CYS A O 1
ATOM 759 N N . VAL A 1 97 ? -7.805 1.101 13.701 1.00 94.81 97 VAL A N 1
ATOM 760 C CA . VAL A 1 97 ? -6.985 -0.001 13.177 1.00 94.81 97 VAL A CA 1
ATOM 761 C C . VAL A 1 97 ? -7.278 -1.236 14.017 1.00 94.81 97 VAL A C 1
ATOM 763 O O . VAL A 1 97 ? -7.147 -1.172 15.238 1.00 94.81 97 VAL A O 1
ATOM 766 N N . GLY A 1 98 ? -7.695 -2.332 13.392 1.00 94.06 98 GLY A N 1
ATOM 767 C CA . GLY A 1 98 ? -8.016 -3.579 14.078 1.00 94.06 98 GLY A CA 1
ATOM 768 C C . GLY A 1 98 ? -7.604 -4.822 13.307 1.00 94.06 98 GLY A C 1
ATOM 769 O O . GLY A 1 98 ? -7.377 -4.772 12.102 1.00 94.06 98 GLY A O 1
ATOM 770 N N . ASP A 1 99 ? -7.539 -5.932 14.023 1.00 92.44 99 ASP A N 1
ATOM 771 C CA . ASP A 1 99 ? -7.116 -7.251 13.533 1.00 92.44 99 ASP A CA 1
ATOM 772 C C . ASP A 1 99 ? -8.309 -8.194 13.263 1.00 92.44 99 ASP A C 1
ATOM 774 O O . ASP A 1 99 ? -8.138 -9.264 12.691 1.00 92.44 99 ASP A O 1
ATOM 778 N N . GLY A 1 100 ? -9.535 -7.773 13.598 1.00 91.19 100 GLY A N 1
ATOM 779 C CA . GLY A 1 100 ? -10.737 -8.611 13.511 1.00 91.19 100 GLY A CA 1
ATOM 780 C C . GLY A 1 100 ? -11.142 -9.262 14.836 1.00 91.19 100 GLY A C 1
ATOM 781 O O . GLY A 1 100 ? -12.165 -9.939 14.873 1.00 91.19 100 GLY A O 1
ATOM 782 N N . GLU A 1 101 ? -10.399 -8.997 15.912 1.00 92.19 101 GLU A N 1
ATOM 783 C CA . GLU A 1 101 ? -10.741 -9.341 17.295 1.00 92.19 101 GLU A CA 1
ATOM 784 C C . GLU A 1 101 ? -10.729 -8.090 18.189 1.00 92.19 101 GLU A C 1
ATOM 786 O O . GLU A 1 101 ? -11.671 -7.820 18.939 1.00 92.19 101 GLU A O 1
ATOM 791 N N . SER A 1 102 ? -9.695 -7.259 18.055 1.00 94.06 102 SER A N 1
ATOM 792 C CA . SER A 1 102 ? -9.457 -6.022 18.789 1.00 94.06 102 SER A CA 1
ATOM 793 C C . SER A 1 102 ? -9.116 -4.859 17.850 1.00 94.06 102 SER A C 1
ATOM 795 O O . SER A 1 102 ? -8.713 -5.034 16.699 1.00 94.06 102 SER A O 1
ATOM 797 N N . CYS A 1 103 ? -9.324 -3.622 18.302 1.00 94.50 103 CYS A N 1
ATOM 798 C CA . CYS A 1 103 ? -8.904 -2.438 17.562 1.00 94.50 103 CYS A CA 1
ATOM 799 C C . CYS A 1 103 ? -8.434 -1.302 18.464 1.00 94.50 103 CYS A C 1
ATOM 801 O O . CYS A 1 103 ? -8.911 -1.124 19.584 1.00 94.50 103 CYS A O 1
ATOM 803 N N . LYS A 1 104 ? -7.519 -0.488 17.933 1.00 95.12 104 LYS A N 1
ATOM 804 C CA . LYS A 1 104 ? -7.168 0.831 18.460 1.00 95.12 104 LYS A CA 1
ATOM 805 C C . LYS A 1 104 ? -8.002 1.873 17.731 1.00 95.12 104 LYS A C 1
ATOM 807 O O . LYS A 1 104 ? -7.975 1.939 16.502 1.00 95.12 104 LYS A O 1
ATOM 812 N N . ARG A 1 105 ? -8.762 2.674 18.475 1.00 93.38 105 ARG A N 1
ATOM 813 C CA . ARG A 1 105 ? -9.719 3.645 17.931 1.00 93.38 105 ARG A CA 1
ATOM 814 C C . ARG A 1 105 ? -9.523 5.020 18.547 1.00 93.38 105 ARG A C 1
ATOM 816 O O . ARG A 1 105 ? -9.389 5.138 19.761 1.00 93.38 105 ARG A O 1
ATOM 823 N N . VAL A 1 106 ? -9.564 6.050 17.712 1.00 92.56 106 VAL A N 1
ATOM 824 C CA . VAL A 1 106 ? -9.638 7.446 18.143 1.00 92.56 106 VAL A CA 1
ATOM 825 C C . VAL A 1 106 ? -11.074 7.752 18.568 1.00 92.56 106 VAL A C 1
ATOM 827 O O . VAL A 1 106 ? -12.012 7.586 17.791 1.00 92.56 106 VAL A O 1
ATOM 830 N N . THR A 1 107 ? -11.247 8.177 19.814 1.00 89.62 107 THR A N 1
ATOM 831 C CA . THR A 1 107 ? -12.527 8.588 20.405 1.00 89.62 107 THR A CA 1
ATOM 832 C C . THR A 1 107 ? -12.404 10.003 20.968 1.00 89.62 107 THR A C 1
ATOM 834 O O . THR A 1 107 ? -11.298 10.537 21.060 1.00 89.62 107 THR A O 1
ATOM 837 N N . LEU A 1 108 ? -13.517 10.608 21.395 1.00 88.50 108 LEU A N 1
ATOM 838 C CA . LEU A 1 108 ? -13.497 11.913 22.074 1.00 88.50 108 LEU A CA 1
ATOM 839 C C . LEU A 1 108 ? -12.651 11.892 23.361 1.00 88.50 108 LEU A C 1
ATOM 841 O O . LEU A 1 108 ? -12.032 12.888 23.712 1.00 88.50 108 LEU A O 1
ATOM 845 N N . SER A 1 109 ? -12.577 10.738 24.027 1.00 91.00 109 SER A N 1
ATOM 846 C CA . SER A 1 109 ? -11.743 10.483 25.209 1.00 91.00 109 SER A CA 1
ATOM 847 C C . SER A 1 109 ? -10.297 10.075 24.885 1.00 91.00 109 SER A C 1
ATOM 849 O O . SER A 1 109 ? -9.563 9.652 25.773 1.00 91.00 109 SER A O 1
ATOM 851 N N . GLY A 1 110 ? -9.877 10.161 23.620 1.00 91.38 110 GLY A N 1
ATOM 852 C CA . GLY A 1 110 ? -8.548 9.755 23.164 1.00 91.38 110 GLY A CA 1
ATOM 853 C C . GLY A 1 110 ? -8.511 8.353 22.554 1.00 91.38 110 GLY A C 1
ATOM 854 O O . GLY A 1 110 ? -9.521 7.828 22.080 1.00 91.38 110 GLY A O 1
ATOM 855 N N . MET A 1 111 ? -7.320 7.752 22.504 1.00 93.56 111 MET A N 1
ATOM 856 C CA . MET A 1 111 ? -7.122 6.439 21.888 1.00 93.56 111 MET A CA 1
ATOM 857 C C . MET A 1 111 ? -7.542 5.312 22.835 1.00 93.56 111 MET A C 1
ATOM 859 O O . MET A 1 111 ? -7.011 5.189 23.935 1.00 93.56 111 MET A O 1
ATOM 863 N N . GLN A 1 112 ? -8.465 4.462 22.390 1.00 95.00 112 GLN A N 1
ATOM 864 C CA . GLN A 1 112 ? -9.006 3.353 23.175 1.00 95.00 112 GLN A CA 1
ATOM 865 C C . GLN A 1 112 ? -8.796 2.009 22.483 1.00 95.00 112 GLN A C 1
ATOM 867 O O . GLN A 1 112 ? -8.698 1.940 21.257 1.00 95.00 112 GLN A O 1
ATOM 872 N N . SER A 1 113 ? -8.735 0.944 23.287 1.00 95.44 113 SER A N 1
ATOM 873 C CA . SER A 1 113 ? -8.749 -0.439 22.796 1.00 95.44 113 SER A CA 1
ATOM 874 C C . SER A 1 113 ? -10.161 -0.989 22.939 1.00 95.44 113 SER A C 1
ATOM 876 O O . SER A 1 113 ? -10.712 -0.942 24.035 1.00 95.44 113 SER A O 1
ATOM 878 N N . LEU A 1 114 ? -10.747 -1.468 21.848 1.00 93.69 114 LEU A N 1
ATOM 879 C CA . LEU A 1 114 ? -12.135 -1.928 21.786 1.00 93.69 114 LEU A CA 1
ATOM 880 C C . LEU A 1 114 ? -12.214 -3.269 21.043 1.00 93.69 114 LEU A C 1
ATOM 882 O O . LEU A 1 114 ? -11.306 -3.573 20.268 1.00 93.69 114 LEU A O 1
ATOM 886 N N . PRO A 1 115 ? -13.283 -4.062 21.228 1.00 93.69 115 PRO A N 1
ATOM 887 C CA . PRO A 1 115 ? -13.518 -5.238 20.398 1.00 93.69 115 PRO A CA 1
ATOM 888 C C . PRO A 1 115 ? -13.746 -4.836 18.931 1.00 93.69 115 PRO A C 1
ATOM 890 O O . PRO A 1 115 ? -14.394 -3.827 18.631 1.00 93.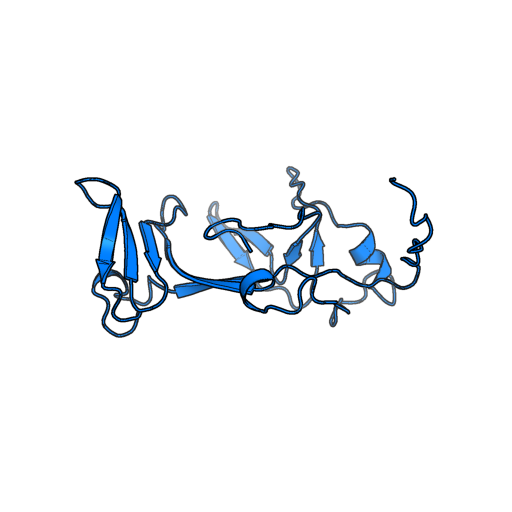69 115 PRO A O 1
ATOM 893 N N . CYS A 1 116 ? -13.221 -5.635 18.006 1.00 91.81 116 CYS A N 1
ATOM 894 C CA . CYS A 1 116 ? -13.352 -5.443 16.566 1.00 91.81 116 CYS A CA 1
ATOM 895 C C . CYS A 1 116 ? -14.091 -6.639 15.964 1.00 91.81 116 CYS A C 1
ATOM 897 O O . CYS A 1 116 ? -13.444 -7.605 15.604 1.00 91.81 116 CYS A O 1
ATOM 899 N N . PRO A 1 117 ? -15.422 -6.610 15.799 1.00 88.25 117 PRO A N 1
ATOM 900 C CA . PRO A 1 117 ? -16.173 -7.786 15.356 1.00 88.25 117 PRO A CA 1
ATOM 901 C C . PRO A 1 117 ? -16.085 -8.022 13.831 1.00 88.25 117 PRO A C 1
ATOM 903 O O . PRO A 1 117 ? -17.030 -8.515 13.227 1.00 88.25 117 PRO A O 1
ATOM 906 N N . SER A 1 118 ? -14.967 -7.657 13.191 1.00 81.00 118 SER A N 1
ATOM 907 C CA . SER A 1 118 ? -14.777 -7.531 11.733 1.00 81.00 118 SER A CA 1
ATOM 908 C C . SER A 1 118 ? -15.644 -6.439 11.061 1.00 81.00 118 SER A C 1
ATOM 910 O O . SER A 1 118 ? -16.630 -5.971 11.639 1.00 81.00 118 SER A O 1
ATOM 912 N N . PRO A 1 119 ? -15.310 -5.987 9.832 1.00 86.19 119 PRO A N 1
ATOM 913 C CA . PRO A 1 119 ? -16.073 -4.943 9.141 1.00 86.19 119 PRO A CA 1
ATOM 914 C C . PRO A 1 119 ? -17.547 -5.274 8.889 1.00 86.19 119 PRO A C 1
ATOM 916 O O . PRO A 1 119 ? -18.348 -4.354 8.786 1.00 86.19 119 PRO A O 1
ATOM 919 N N . ALA A 1 120 ? -17.920 -6.554 8.808 1.00 84.94 120 ALA A N 1
ATOM 920 C CA . ALA A 1 120 ? -19.284 -6.960 8.464 1.00 84.94 120 ALA A CA 1
ATOM 921 C C . ALA A 1 120 ? -20.331 -6.506 9.496 1.00 84.94 120 ALA A C 1
ATOM 923 O O . ALA A 1 120 ? -21.466 -6.212 9.134 1.00 84.94 120 ALA A O 1
ATOM 924 N N . VAL A 1 121 ? -19.949 -6.427 10.773 1.00 86.75 121 VAL A N 1
ATOM 925 C CA . VAL A 1 121 ? -20.857 -6.087 11.884 1.00 86.75 121 VAL A CA 1
ATOM 926 C C . VAL A 1 121 ? -20.315 -4.954 12.766 1.00 86.75 121 VAL A C 1
ATOM 928 O O . VAL A 1 121 ? -20.858 -4.662 13.829 1.00 86.75 121 VAL A O 1
ATOM 931 N N . CYS A 1 122 ? -19.235 -4.288 12.346 1.00 88.88 122 CYS A N 1
ATOM 932 C CA . CYS A 1 122 ? -18.662 -3.165 13.082 1.00 88.88 122 CYS A CA 1
ATOM 933 C C . CYS A 1 122 ? -19.453 -1.871 12.806 1.00 88.88 122 CYS A C 1
ATOM 935 O O . CYS A 1 122 ? -19.525 -1.444 11.652 1.00 88.88 122 CYS A O 1
ATOM 937 N N . PRO A 1 123 ? -19.950 -1.156 13.835 1.00 86.12 123 PRO A N 1
ATOM 938 C CA . PRO A 1 123 ? -20.696 0.091 13.639 1.00 86.12 123 PRO A CA 1
ATOM 939 C C . PRO A 1 123 ? -19.903 1.198 12.926 1.00 86.12 123 PRO A C 1
ATOM 941 O O . PRO A 1 123 ? -20.484 2.022 12.235 1.00 86.12 123 PRO A O 1
ATOM 944 N N . LEU A 1 124 ? -18.569 1.213 13.054 1.00 85.25 124 LEU A N 1
ATOM 945 C CA . LEU A 1 124 ? -17.712 2.156 12.318 1.00 85.25 124 LEU A CA 1
ATOM 946 C C . LEU A 1 124 ? -17.494 1.774 10.852 1.00 85.25 124 LEU A C 1
ATOM 948 O O . LEU A 1 124 ? -17.043 2.598 10.060 1.00 85.25 124 LEU A O 1
ATOM 952 N N . ALA A 1 125 ? -17.733 0.514 10.502 1.00 84.81 125 ALA A N 1
ATOM 953 C CA . ALA A 1 125 ? -17.513 -0.002 9.161 1.00 84.81 125 ALA A CA 1
ATOM 954 C C . ALA A 1 125 ? -18.727 0.194 8.241 1.00 84.81 125 ALA A C 1
ATOM 956 O O . ALA A 1 125 ? -18.680 -0.263 7.099 1.00 84.81 125 ALA A O 1
ATOM 957 N N . GLN A 1 126 ? -19.771 0.894 8.710 1.00 80.94 126 GLN A N 1
ATOM 958 C CA . GLN A 1 126 ? -20.922 1.298 7.899 1.00 80.94 126 GLN A CA 1
ATOM 959 C C . GLN A 1 126 ? -20.458 1.897 6.563 1.00 80.94 126 GLN A C 1
ATOM 961 O O . GLN A 1 126 ? -19.430 2.580 6.494 1.00 80.94 126 GLN A O 1
ATOM 966 N N . ASP A 1 127 ? -21.180 1.566 5.493 1.00 81.19 127 ASP A N 1
ATOM 967 C CA . ASP A 1 127 ? -20.872 1.941 4.106 1.00 81.19 127 ASP A CA 1
ATOM 968 C C . ASP A 1 127 ? -19.490 1.487 3.593 1.00 81.19 127 ASP A C 1
ATOM 970 O O . ASP A 1 127 ? -18.931 2.067 2.658 1.00 81.19 127 ASP A O 1
ATOM 974 N N . GLY A 1 128 ? -18.898 0.454 4.205 1.00 80.69 128 GLY A N 1
ATOM 975 C CA . GLY A 1 128 ? -17.605 -0.097 3.787 1.00 80.69 128 GLY A CA 1
ATOM 976 C C . GLY A 1 128 ? -16.421 0.829 4.082 1.00 80.69 128 GLY A C 1
ATOM 977 O O . GLY A 1 128 ? -15.414 0.807 3.369 1.00 80.69 128 GLY A O 1
ATOM 978 N N . ASN A 1 129 ? -16.537 1.673 5.112 1.00 87.00 129 ASN A N 1
ATOM 979 C CA . ASN A 1 129 ? -15.497 2.632 5.493 1.00 87.00 129 ASN A CA 1
ATOM 980 C C . ASN A 1 129 ? -14.288 1.992 6.192 1.00 87.00 129 ASN A C 1
ATOM 982 O O . ASN A 1 129 ? -13.194 2.554 6.150 1.00 87.00 129 ASN A O 1
ATOM 986 N N . CYS A 1 130 ? -14.465 0.821 6.805 1.00 91.94 130 CYS A N 1
ATOM 987 C CA . CYS A 1 130 ? -13.369 0.023 7.346 1.00 91.94 130 CYS A CA 1
ATOM 988 C C . CYS A 1 130 ? -12.951 -1.024 6.311 1.00 91.94 130 CYS A C 1
ATOM 990 O O . CYS A 1 130 ? -13.756 -1.882 5.949 1.00 91.94 130 CYS A O 1
ATOM 992 N N . LYS A 1 131 ? -11.712 -0.950 5.818 1.00 91.44 131 LYS A N 1
ATOM 993 C CA . LYS A 1 131 ? -11.222 -1.799 4.722 1.00 91.44 131 LYS A CA 1
ATOM 994 C C . LYS A 1 131 ? -9.958 -2.556 5.122 1.00 91.44 131 LYS A C 1
ATOM 996 O O . LYS A 1 131 ? -9.179 -2.030 5.918 1.00 91.44 131 LYS A O 1
ATOM 1001 N N . PRO A 1 132 ? -9.707 -3.747 4.551 1.00 92.19 132 PRO A N 1
ATOM 1002 C CA . PRO A 1 132 ? -8.395 -4.372 4.633 1.00 92.19 132 PRO A CA 1
ATOM 1003 C C . PRO A 1 132 ? -7.334 -3.425 4.068 1.00 92.19 132 PRO A C 1
ATOM 1005 O O . PRO A 1 132 ? -7.449 -2.943 2.940 1.00 92.19 132 PRO A O 1
ATOM 1008 N N . TYR A 1 133 ? -6.308 -3.147 4.860 1.00 92.50 133 TYR A N 1
ATOM 1009 C CA . TYR A 1 133 ? -5.159 -2.348 4.473 1.00 92.50 133 TYR A CA 1
ATOM 1010 C C . TYR A 1 133 ? -3.895 -3.136 4.796 1.00 92.50 133 TYR A C 1
ATOM 1012 O O . TYR A 1 133 ? -3.632 -3.457 5.956 1.00 92.50 133 TYR A O 1
ATOM 1020 N N . GLY A 1 134 ? -3.141 -3.469 3.750 1.00 91.88 134 GLY A N 1
ATOM 1021 C CA . GLY A 1 134 ? -1.940 -4.289 3.823 1.00 91.88 134 GLY A CA 1
ATOM 1022 C C . GLY A 1 134 ? -0.695 -3.529 3.386 1.00 91.88 134 GLY A C 1
ATOM 1023 O O . GLY A 1 134 ? -0.750 -2.686 2.490 1.00 91.88 134 GLY A O 1
ATOM 1024 N N . ARG A 1 135 ? 0.441 -3.852 4.003 1.00 90.88 135 ARG A N 1
ATOM 1025 C CA . ARG A 1 135 ? 1.774 -3.457 3.542 1.00 90.88 135 ARG A CA 1
ATOM 1026 C C . ARG A 1 135 ? 2.617 -4.705 3.368 1.00 90.88 135 ARG A C 1
ATOM 1028 O O . ARG A 1 135 ? 2.898 -5.390 4.349 1.00 90.88 135 ARG A O 1
ATOM 1035 N N . LEU A 1 136 ? 2.992 -4.970 2.123 1.00 92.69 136 LEU A N 1
ATOM 1036 C CA . LEU A 1 136 ? 3.863 -6.069 1.737 1.00 92.69 136 LEU A CA 1
ATOM 1037 C C . LEU A 1 136 ? 5.265 -5.518 1.460 1.00 92.69 136 LEU A C 1
ATOM 1039 O O . LEU A 1 136 ? 5.420 -4.632 0.619 1.00 92.69 136 LEU A O 1
ATOM 1043 N N . HIS A 1 137 ? 6.267 -6.044 2.155 1.00 91.38 137 HIS A N 1
ATOM 1044 C CA . HIS A 1 137 ? 7.675 -5.756 1.904 1.00 91.38 137 HIS A CA 1
ATOM 1045 C C . HIS A 1 137 ? 8.298 -6.927 1.154 1.00 91.38 137 HIS A C 1
ATOM 1047 O O . HIS A 1 137 ? 8.218 -8.073 1.590 1.00 91.38 137 HIS A O 1
ATOM 1053 N N . VAL A 1 138 ? 8.927 -6.623 0.026 1.00 93.62 138 VAL A N 1
ATOM 1054 C CA . VAL A 1 138 ? 9.567 -7.603 -0.852 1.00 93.62 138 VAL A CA 1
ATOM 1055 C C . VAL A 1 138 ? 10.902 -7.069 -1.334 1.00 93.62 138 VAL A C 1
ATOM 1057 O O . VAL A 1 138 ? 11.074 -5.859 -1.495 1.00 93.62 138 VAL A O 1
ATOM 1060 N N . ARG A 1 139 ? 11.833 -7.978 -1.614 1.00 93.38 139 ARG A N 1
ATOM 1061 C CA . ARG A 1 139 ? 13.010 -7.676 -2.424 1.00 93.38 139 ARG A CA 1
ATOM 1062 C C . ARG A 1 139 ? 12.652 -7.900 -3.884 1.00 93.38 139 ARG A C 1
ATOM 1064 O O . ARG A 1 139 ? 12.213 -8.987 -4.233 1.00 93.38 139 ARG A O 1
ATOM 1071 N N . VAL A 1 140 ? 12.847 -6.892 -4.721 1.00 94.50 140 VAL A N 1
ATOM 1072 C CA . VAL A 1 140 ? 12.731 -7.038 -6.175 1.00 94.50 140 VAL A CA 1
ATOM 1073 C C . VAL A 1 140 ? 14.030 -7.637 -6.706 1.00 94.50 140 VAL A C 1
ATOM 1075 O O . VAL A 1 140 ? 15.109 -7.185 -6.322 1.00 94.50 140 VAL A O 1
ATOM 1078 N N . GLU A 1 141 ? 13.930 -8.652 -7.555 1.00 91.88 141 GLU A N 1
ATOM 1079 C CA . GLU A 1 141 ? 15.081 -9.248 -8.236 1.00 91.88 141 GLU A CA 1
ATOM 1080 C C . GLU A 1 141 ? 15.233 -8.592 -9.615 1.00 91.88 141 GLU A C 1
ATOM 1082 O O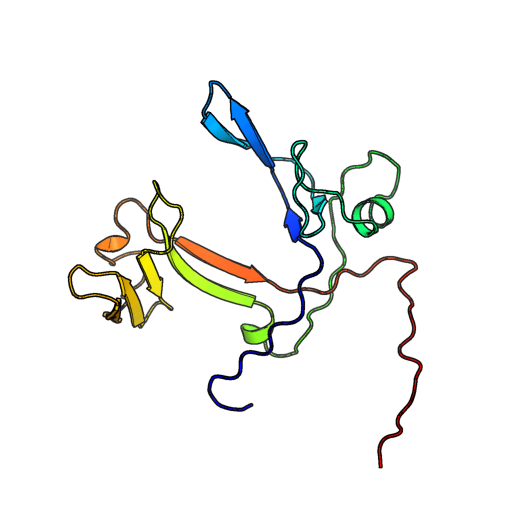 . GLU A 1 141 ? 14.257 -8.454 -10.338 1.00 91.88 141 GLU A O 1
ATOM 1087 N N . ALA A 1 142 ? 16.423 -8.135 -9.990 1.00 83.56 142 ALA A N 1
ATOM 1088 C CA . ALA A 1 142 ? 16.672 -7.619 -11.334 1.00 83.56 142 ALA A CA 1
ATOM 1089 C C . ALA A 1 142 ? 17.899 -8.318 -11.910 1.00 83.56 142 ALA A C 1
ATOM 1091 O O . ALA A 1 142 ? 18.889 -8.512 -11.199 1.00 83.56 142 ALA A O 1
ATOM 1092 N N . ASP A 1 143 ? 17.844 -8.703 -13.183 1.00 69.31 143 ASP A N 1
ATOM 1093 C CA . ASP A 1 143 ? 18.981 -9.326 -13.857 1.00 69.31 143 ASP A CA 1
ATOM 1094 C C . ASP A 1 143 ? 20.142 -8.319 -13.883 1.00 69.31 143 ASP A C 1
ATOM 1096 O O . ASP A 1 143 ? 20.046 -7.244 -14.474 1.00 69.31 143 ASP A O 1
ATOM 1100 N N . GLY A 1 144 ? 21.216 -8.633 -13.154 1.00 55.41 144 GLY A N 1
ATOM 1101 C CA . GLY A 1 144 ? 22.344 -7.727 -12.911 1.00 55.41 144 GLY A CA 1
ATOM 1102 C C . GLY A 1 144 ? 22.488 -7.249 -11.461 1.00 55.41 144 GLY A C 1
ATOM 1103 O O . GLY A 1 144 ? 23.562 -6.783 -11.098 1.00 55.41 144 GLY A O 1
ATOM 1104 N N . SER A 1 145 ? 21.492 -7.456 -10.586 1.00 46.75 145 SER A N 1
ATOM 1105 C CA . SER A 1 145 ? 21.653 -7.308 -9.130 1.00 46.75 145 SER A CA 1
ATOM 1106 C C . SER A 1 145 ? 22.209 -8.586 -8.486 1.00 46.75 145 SER A C 1
ATOM 1108 O O . SER A 1 145 ? 21.724 -9.047 -7.452 1.00 46.75 145 SER A O 1
ATOM 1110 N N . THR A 1 146 ? 23.239 -9.170 -9.093 1.00 40.94 146 THR A N 1
ATOM 1111 C CA . THR A 1 146 ? 24.264 -9.914 -8.353 1.00 40.94 146 THR A CA 1
ATOM 1112 C C . THR A 1 146 ? 25.261 -8.893 -7.819 1.00 40.94 146 THR A C 1
ATOM 1114 O O . THR A 1 146 ? 26.414 -8.853 -8.230 1.00 40.94 146 THR A O 1
ATOM 1117 N N . GLU A 1 147 ? 24.816 -8.056 -6.881 1.00 45.03 147 GLU A N 1
ATOM 1118 C CA . GLU A 1 147 ? 25.738 -7.652 -5.829 1.00 45.03 147 GLU A CA 1
ATOM 1119 C C . GLU A 1 147 ? 25.762 -8.804 -4.838 1.00 45.03 147 GLU A C 1
ATOM 1121 O O . GLU A 1 147 ? 24.787 -9.136 -4.157 1.00 45.03 147 GLU A O 1
ATOM 1126 N N . ALA A 1 148 ? 26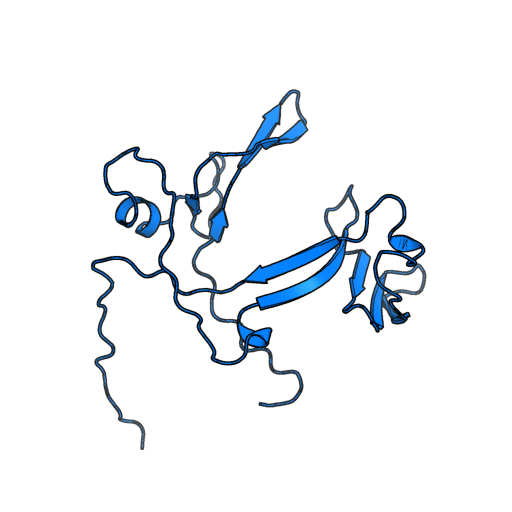.878 -9.503 -4.939 1.00 42.53 148 ALA A N 1
ATOM 1127 C CA . ALA A 1 148 ? 27.255 -10.671 -4.204 1.00 42.53 148 ALA A CA 1
ATOM 1128 C C . ALA A 1 148 ? 26.969 -10.544 -2.703 1.00 42.53 148 ALA A C 1
ATOM 1130 O O . ALA A 1 148 ? 27.342 -9.574 -2.046 1.00 42.53 148 ALA A O 1
ATOM 1131 N N . GLY A 1 149 ? 26.424 -11.616 -2.134 1.00 39.66 149 GLY A N 1
ATOM 1132 C CA . GLY A 1 149 ? 26.770 -11.994 -0.773 1.00 39.66 149 GLY A CA 1
ATOM 1133 C C . GLY A 1 149 ? 28.243 -12.410 -0.713 1.00 39.66 149 GLY A C 1
ATOM 1134 O O . GLY A 1 149 ? 28.531 -13.592 -0.566 1.00 39.66 149 GLY A O 1
ATOM 1135 N N . THR A 1 150 ? 29.170 -11.458 -0.847 1.00 39.12 150 THR A N 1
ATOM 1136 C CA . THR A 1 150 ? 30.598 -11.662 -0.559 1.00 39.12 150 THR A CA 1
ATOM 1137 C C . THR A 1 150 ? 31.168 -10.487 0.225 1.00 39.12 150 THR A C 1
ATOM 1139 O O . THR A 1 150 ? 31.687 -9.533 -0.346 1.00 39.12 150 THR A O 1
ATOM 1142 N N . ALA A 1 151 ? 31.053 -10.595 1.542 1.00 35.97 151 ALA A N 1
ATOM 1143 C CA . ALA A 1 151 ? 32.110 -10.395 2.535 1.00 35.97 151 ALA A CA 1
ATOM 1144 C C . ALA A 1 151 ? 31.453 -10.836 3.852 1.00 35.97 151 ALA A C 1
ATOM 1146 O O . ALA A 1 151 ? 30.540 -10.187 4.342 1.00 35.97 151 ALA A O 1
ATOM 1147 N N . GLY A 1 152 ? 31.657 -12.074 4.281 1.00 35.88 152 GLY A N 1
ATOM 1148 C CA . GLY A 1 152 ? 32.840 -12.379 5.067 1.00 35.88 152 GLY A CA 1
ATOM 1149 C C . GLY A 1 152 ? 32.385 -12.460 6.517 1.00 35.88 152 GLY A C 1
ATOM 1150 O O . GLY A 1 152 ? 32.157 -11.448 7.168 1.00 35.88 152 GLY A O 1
ATOM 1151 N N . ASP A 1 153 ? 32.160 -13.690 6.950 1.00 45.75 153 ASP A N 1
ATOM 1152 C CA . ASP A 1 153 ? 32.256 -14.118 8.336 1.00 45.75 153 ASP A CA 1
ATOM 1153 C C . ASP A 1 153 ? 33.543 -13.522 8.933 1.00 45.75 153 ASP A C 1
ATOM 1155 O O . ASP A 1 153 ? 34.619 -13.929 8.519 1.00 45.75 153 ASP A O 1
ATOM 1159 N N . GLU A 1 154 ? 33.443 -12.484 9.773 1.00 41.53 154 GLU A N 1
ATOM 1160 C CA . GLU A 1 154 ? 34.522 -12.001 10.653 1.00 41.53 154 GLU A CA 1
ATOM 1161 C C . GLU A 1 154 ? 34.009 -10.893 11.591 1.00 41.53 154 GLU A C 1
ATOM 1163 O O . GLU A 1 154 ? 34.177 -9.700 11.350 1.00 41.53 154 GLU A O 1
ATOM 1168 N N . LEU A 1 155 ? 33.393 -11.296 12.704 1.00 40.31 155 LEU A N 1
ATOM 1169 C CA . LEU A 1 155 ? 33.534 -10.591 13.979 1.00 40.31 155 LEU A CA 1
ATOM 1170 C C . LEU A 1 155 ? 33.640 -11.650 15.078 1.00 40.31 155 LEU A C 1
ATOM 1172 O O . LEU A 1 155 ? 32.672 -12.356 15.369 1.00 40.31 155 LEU A O 1
ATOM 1176 N N . GLY A 1 156 ? 34.854 -11.770 15.620 1.00 38.22 156 GLY A N 1
ATOM 1177 C CA . GLY A 1 156 ? 35.096 -12.352 16.938 1.00 38.22 156 GLY A CA 1
ATOM 1178 C C . GLY A 1 156 ? 34.632 -11.443 18.070 1.00 38.22 156 GLY A C 1
ATOM 1179 O O . GLY A 1 156 ? 34.204 -10.297 17.795 1.00 38.22 156 GLY A O 1
#